Protein AF-A0A540V250-F1 (afdb_monomer_lite)

Sequence (100 aa):
MAKVGSIILILSGLIMGALNTSLFTQGWYIASIVLYVIAHYLAVGYTGKRVKKVSEILDGYKGSDIPADAAALNKQIAAAGMTASLIAVVMIVLMSVKPF

Structure (mmCIF, N/CA/C/O backbone):
data_AF-A0A540V250-F1
#
_entry.id   AF-A0A540V250-F1
#
loop_
_atom_site.group_PDB
_atom_site.id
_atom_site.type_symbol
_atom_site.label_atom_id
_atom_site.label_alt_id
_atom_site.label_comp_id
_atom_site.label_asym_id
_atom_site.label_entity_id
_atom_site.label_seq_id
_atom_site.pdbx_PDB_ins_code
_atom_site.Cartn_x
_atom_site.Cartn_y
_atom_site.Cartn_z
_atom_site.occupancy
_atom_site.B_iso_or_equiv
_atom_site.auth_seq_id
_atom_site.auth_comp_id
_atom_site.auth_asym_id
_atom_site.auth_atom_id
_atom_site.pdbx_PDB_model_num
ATOM 1 N N . MET A 1 1 ? 15.935 5.116 2.468 1.00 43.88 1 MET A N 1
ATOM 2 C CA . MET A 1 1 ? 15.551 5.148 3.900 1.00 43.88 1 MET A CA 1
ATOM 3 C C . MET A 1 1 ? 14.047 5.359 4.165 1.00 43.88 1 MET A C 1
ATOM 5 O O . MET A 1 1 ? 13.637 5.217 5.305 1.00 43.88 1 MET A O 1
ATOM 9 N N . ALA A 1 2 ? 13.184 5.557 3.152 1.00 52.78 2 ALA A N 1
ATOM 10 C CA . ALA A 1 2 ? 11.734 5.769 3.344 1.00 52.78 2 ALA A CA 1
ATOM 11 C C . ALA A 1 2 ? 10.899 4.526 3.756 1.00 52.78 2 ALA A C 1
ATOM 13 O O . ALA A 1 2 ? 9.723 4.659 4.073 1.00 52.78 2 ALA A O 1
ATOM 14 N N . LYS A 1 3 ? 11.477 3.314 3.773 1.00 59.94 3 LYS A N 1
ATOM 15 C CA . LYS A 1 3 ? 10.739 2.078 4.114 1.00 59.94 3 LYS A CA 1
ATOM 16 C C . LYS A 1 3 ? 10.419 1.947 5.611 1.00 59.94 3 LYS A C 1
ATOM 18 O O . LYS A 1 3 ? 9.416 1.337 5.963 1.00 5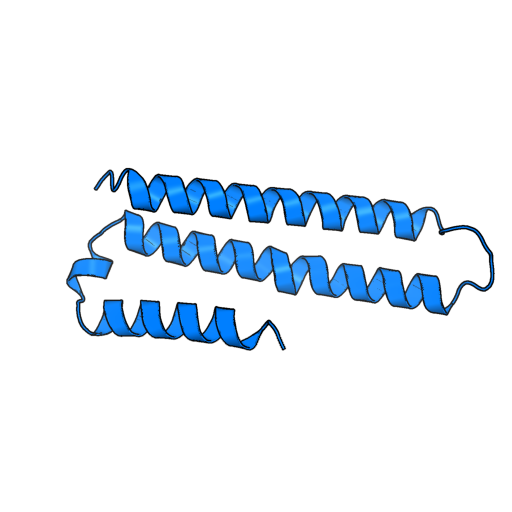9.94 3 LYS A O 1
ATOM 23 N N . VAL A 1 4 ? 11.247 2.529 6.483 1.00 67.31 4 VAL A N 1
ATOM 24 C CA . VAL A 1 4 ? 11.130 2.368 7.944 1.00 67.31 4 VAL A CA 1
ATOM 25 C C . VAL A 1 4 ? 9.951 3.170 8.511 1.00 67.31 4 VAL A C 1
ATOM 27 O O . VAL A 1 4 ? 9.240 2.676 9.380 1.00 67.31 4 VAL A O 1
ATOM 30 N N . GLY A 1 5 ? 9.677 4.360 7.962 1.00 68.69 5 GLY A N 1
ATOM 31 C CA . GLY A 1 5 ? 8.577 5.219 8.417 1.00 68.69 5 GLY A CA 1
ATOM 32 C C . GLY A 1 5 ? 7.194 4.577 8.257 1.00 68.69 5 GLY A C 1
ATOM 33 O O . GLY A 1 5 ? 6.391 4.622 9.182 1.00 68.69 5 GLY A O 1
ATOM 34 N N . SER A 1 6 ? 6.941 3.905 7.126 1.00 68.06 6 SER A N 1
ATOM 35 C CA . SER A 1 6 ? 5.680 3.179 6.901 1.00 68.06 6 SER A CA 1
ATOM 36 C C . SER A 1 6 ? 5.470 2.031 7.888 1.00 68.06 6 SER A C 1
ATOM 38 O O . SER A 1 6 ? 4.364 1.834 8.381 1.00 68.06 6 SER A O 1
ATOM 40 N N . ILE A 1 7 ? 6.531 1.277 8.186 1.00 77.06 7 ILE A N 1
ATOM 41 C CA . ILE A 1 7 ? 6.461 0.132 9.104 1.00 77.06 7 ILE A CA 1
ATOM 42 C C . ILE A 1 7 ? 6.175 0.614 10.530 1.00 77.06 7 ILE A C 1
ATOM 44 O O . ILE A 1 7 ? 5.328 0.041 11.210 1.00 77.06 7 ILE A O 1
ATOM 48 N N . ILE A 1 8 ? 6.821 1.703 10.959 1.00 80.88 8 ILE A N 1
ATOM 49 C CA . ILE A 1 8 ? 6.575 2.331 12.265 1.00 80.88 8 ILE A CA 1
ATOM 50 C C . ILE A 1 8 ? 5.129 2.828 12.381 1.00 80.88 8 ILE A C 1
ATOM 52 O O . ILE A 1 8 ? 4.521 2.656 13.432 1.00 80.88 8 ILE A O 1
ATOM 56 N N . LEU A 1 9 ? 4.563 3.388 11.308 1.00 78.25 9 LEU A N 1
ATOM 57 C CA . LEU A 1 9 ? 3.172 3.855 11.257 1.00 78.25 9 LEU A CA 1
ATOM 58 C C . LEU A 1 9 ? 2.151 2.718 11.394 1.00 78.25 9 LEU A C 1
ATOM 60 O O . LEU A 1 9 ? 1.157 2.870 12.101 1.00 78.25 9 LEU A O 1
ATOM 64 N N . ILE A 1 10 ? 2.395 1.570 10.752 1.00 80.25 10 ILE A N 1
ATOM 65 C CA . ILE A 1 10 ? 1.548 0.384 10.952 1.00 80.25 10 ILE A CA 1
ATOM 66 C C . ILE A 1 10 ? 1.658 -0.093 12.394 1.00 80.25 10 ILE A C 1
ATOM 68 O O . ILE A 1 10 ? 0.640 -0.341 13.033 1.00 80.25 10 ILE A O 1
ATOM 72 N N . LEU A 1 11 ? 2.885 -0.242 12.899 1.00 82.75 11 LEU A N 1
ATOM 73 C CA . LEU A 1 11 ? 3.122 -0.770 14.239 1.00 82.75 11 LEU A CA 1
ATOM 74 C C . LEU A 1 11 ? 2.489 0.121 15.307 1.00 82.75 11 LEU A C 1
ATOM 76 O O . LEU A 1 11 ? 1.834 -0.398 16.205 1.00 82.75 11 LEU A O 1
ATOM 80 N N . SER A 1 12 ? 2.613 1.444 15.192 1.00 83.00 12 SER A N 1
ATOM 81 C CA . SER A 1 12 ? 1.972 2.375 16.124 1.00 83.00 12 SER A CA 1
ATOM 82 C C . SER A 1 12 ? 0.447 2.304 16.041 1.00 83.00 12 SER A C 1
ATOM 84 O O . SER A 1 12 ? -0.212 2.260 17.080 1.00 83.00 12 SER A O 1
ATOM 86 N N . GLY A 1 13 ? -0.110 2.205 14.830 1.00 78.75 13 GLY A N 1
ATOM 87 C CA . GLY A 1 13 ? -1.536 1.975 14.616 1.00 78.75 13 GLY A CA 1
ATOM 88 C C . GLY A 1 13 ? -2.016 0.697 15.301 1.00 78.75 13 GLY A C 1
ATOM 89 O O . GLY A 1 13 ? -2.981 0.747 16.058 1.00 78.75 13 GLY A O 1
ATOM 90 N N . LEU A 1 14 ? -1.311 -0.420 15.103 1.00 80.69 14 LEU A N 1
ATOM 91 C CA . LEU A 1 14 ? -1.647 -1.727 15.674 1.00 80.69 14 LEU A CA 1
ATOM 92 C C . LEU A 1 14 ? -1.544 -1.739 17.205 1.00 80.69 14 LEU A C 1
ATOM 94 O O . LEU A 1 14 ? -2.405 -2.308 17.871 1.00 80.69 14 LEU A O 1
ATOM 98 N N . ILE A 1 15 ? -0.524 -1.080 17.764 1.00 84.88 15 ILE A N 1
ATOM 99 C CA . ILE A 1 15 ? -0.354 -0.915 19.215 1.00 84.88 15 ILE A CA 1
ATOM 100 C C . ILE A 1 15 ? -1.506 -0.087 19.793 1.00 84.88 15 ILE A C 1
ATOM 102 O O . ILE A 1 15 ? -2.064 -0.468 20.818 1.00 84.88 15 ILE A O 1
ATOM 106 N N . MET A 1 16 ? -1.923 1.000 19.132 1.00 79.94 16 MET A N 1
ATOM 107 C CA . MET A 1 16 ? -3.104 1.767 19.554 1.00 79.94 16 MET A CA 1
ATOM 108 C C . MET A 1 16 ? -4.376 0.915 19.558 1.00 79.94 16 MET A C 1
ATOM 110 O O . MET A 1 16 ? -5.149 0.998 20.510 1.00 79.94 16 MET A O 1
ATOM 114 N N . GLY A 1 17 ? -4.576 0.075 18.539 1.00 77.06 17 GLY A N 1
ATOM 115 C CA . GLY A 1 17 ? -5.692 -0.872 18.500 1.00 77.06 17 GLY A CA 1
ATOM 116 C C . GLY A 1 17 ? -5.612 -1.917 19.614 1.00 77.06 17 GLY A C 1
ATOM 117 O O . GLY A 1 17 ? -6.622 -2.241 20.230 1.00 77.06 17 GLY A O 1
ATOM 118 N N . ALA A 1 18 ? -4.417 -2.429 19.917 1.00 79.06 18 ALA A N 1
ATOM 119 C CA . ALA A 1 18 ? -4.216 -3.395 20.998 1.00 79.06 18 ALA A CA 1
ATOM 120 C C . ALA A 1 18 ? -4.485 -2.784 22.385 1.00 79.06 18 ALA A C 1
ATOM 122 O O . ALA A 1 18 ? -5.014 -3.463 23.261 1.00 79.06 18 ALA A O 1
ATOM 123 N N . LEU A 1 19 ? -4.161 -1.501 22.573 1.00 81.38 19 LEU A N 1
ATOM 124 C CA . LEU A 1 19 ? -4.452 -0.752 23.800 1.00 81.38 19 LEU A CA 1
ATOM 125 C C . LEU A 1 19 ? -5.929 -0.346 23.911 1.00 81.38 19 LEU A C 1
ATOM 127 O O . LEU A 1 19 ? -6.454 -0.251 25.016 1.00 81.38 19 LEU A O 1
ATOM 131 N N . ASN A 1 20 ? -6.604 -0.115 22.784 1.00 77.31 20 ASN A N 1
ATOM 132 C CA . ASN A 1 20 ? -8.026 0.213 22.717 1.00 77.31 20 ASN A CA 1
ATOM 133 C C . ASN A 1 20 ? -8.739 -0.747 21.765 1.00 77.31 20 ASN A C 1
ATOM 135 O O . ASN A 1 20 ? -9.030 -0.406 20.619 1.00 77.31 20 ASN A O 1
ATOM 139 N N . THR A 1 21 ? -9.077 -1.938 22.260 1.00 77.06 21 THR A N 1
ATOM 140 C CA . THR A 1 21 ? -9.742 -2.994 21.475 1.00 77.06 21 THR A CA 1
ATOM 141 C C . THR A 1 21 ? -11.088 -2.567 20.877 1.00 77.06 21 THR A C 1
ATOM 143 O O . THR A 1 21 ? -11.490 -3.103 19.848 1.00 77.06 21 THR A O 1
ATOM 146 N N . SER A 1 22 ? -11.730 -1.538 21.441 1.00 75.25 22 SER A N 1
ATOM 147 C CA . SER A 1 22 ? -12.893 -0.833 20.870 1.00 75.25 22 SER A CA 1
ATOM 148 C C . SER A 1 22 ? -12.647 -0.277 19.450 1.00 75.25 22 SER A C 1
ATOM 150 O O . SER A 1 22 ? -13.564 -0.192 18.631 1.00 75.25 22 SER A O 1
ATOM 152 N N . LEU A 1 23 ? -11.398 0.033 19.086 1.00 68.75 23 LEU A N 1
ATOM 153 C CA . LEU A 1 23 ? -11.045 0.456 17.727 1.00 68.75 23 LEU A CA 1
ATOM 154 C C . LEU A 1 23 ? -11.190 -0.687 16.715 1.00 68.75 23 LEU A C 1
ATOM 156 O O . LEU A 1 23 ? -11.584 -0.444 15.580 1.00 68.75 23 LEU A O 1
ATOM 160 N N . PHE A 1 24 ? -10.957 -1.942 17.116 1.00 70.06 24 PHE A N 1
ATOM 161 C CA . PHE A 1 24 ? -11.178 -3.098 16.240 1.00 70.06 24 PHE A CA 1
ATOM 162 C C . PHE A 1 24 ? -12.660 -3.413 16.024 1.00 70.06 24 PHE A C 1
ATOM 164 O O . PHE A 1 24 ? -12.995 -4.085 15.057 1.00 70.06 24 PHE A O 1
ATOM 171 N N . THR A 1 25 ? -13.568 -2.909 16.860 1.00 72.38 25 THR A N 1
ATOM 172 C CA . THR A 1 25 ? -15.011 -2.988 16.573 1.00 72.38 25 THR A CA 1
ATOM 173 C C . THR A 1 25 ? -15.476 -1.953 15.549 1.00 72.38 25 THR A C 1
ATOM 175 O O . THR A 1 25 ? -16.570 -2.086 15.005 1.00 72.38 25 THR A O 1
ATOM 178 N N . GLN A 1 26 ? -14.652 -0.950 15.232 1.00 78.19 26 GLN A N 1
ATOM 179 C CA . GLN A 1 26 ? -14.985 0.060 14.235 1.00 78.19 26 GLN A CA 1
ATOM 180 C C . GLN A 1 26 ? -14.594 -0.420 12.835 1.00 78.19 26 GLN A C 1
ATOM 182 O O . GLN A 1 26 ? -13.415 -0.569 12.503 1.00 78.19 26 GLN A O 1
ATOM 187 N N . GLY A 1 27 ? -15.598 -0.640 11.981 1.00 76.81 27 GLY A N 1
ATOM 188 C CA . GLY A 1 27 ? -15.398 -1.165 10.627 1.00 76.81 27 GLY A CA 1
ATOM 189 C C . GLY A 1 27 ? -14.445 -0.319 9.774 1.00 76.81 27 GLY A C 1
ATOM 190 O O . GLY A 1 27 ? -13.666 -0.870 8.994 1.00 76.81 27 GLY A O 1
ATOM 191 N N . TRP A 1 28 ? -14.430 1.006 9.965 1.00 77.75 28 TRP A N 1
ATOM 192 C CA . TRP A 1 28 ? -13.513 1.903 9.251 1.00 77.75 28 TRP A CA 1
ATOM 193 C C . TRP A 1 28 ? -12.045 1.683 9.635 1.00 77.75 28 TRP A C 1
ATOM 195 O O . TRP A 1 28 ? -11.169 1.801 8.778 1.00 77.75 28 TRP A O 1
ATOM 205 N N . TYR A 1 29 ? -11.759 1.330 10.891 1.00 79.25 29 TYR A N 1
ATOM 206 C CA . TYR A 1 29 ? -10.394 1.113 11.360 1.00 79.25 29 TYR A CA 1
ATOM 207 C C . TYR A 1 29 ? -9.813 -0.159 10.734 1.00 79.25 29 TYR A C 1
ATOM 209 O O . TYR A 1 29 ? -8.748 -0.104 10.115 1.00 79.25 29 TYR A O 1
ATOM 217 N N . ILE A 1 30 ? -10.559 -1.270 10.755 1.00 81.31 30 ILE A N 1
ATOM 218 C CA . ILE A 1 30 ? -10.158 -2.515 10.076 1.00 81.31 30 ILE A CA 1
ATOM 219 C C . ILE A 1 30 ? -9.992 -2.285 8.571 1.00 81.31 30 ILE A C 1
ATOM 221 O O . ILE A 1 30 ? -8.964 -2.655 8.003 1.00 81.31 30 ILE A O 1
ATOM 225 N N . ALA A 1 31 ? -10.969 -1.644 7.924 1.00 82.62 31 ALA A N 1
ATOM 226 C CA . ALA A 1 31 ? -10.900 -1.362 6.493 1.00 82.62 31 ALA A CA 1
ATOM 227 C C . ALA A 1 31 ? -9.670 -0.509 6.141 1.00 82.62 31 ALA A C 1
ATOM 229 O O . ALA A 1 31 ? -8.983 -0.806 5.167 1.00 82.62 31 ALA A O 1
ATOM 230 N N . SER A 1 32 ? -9.332 0.492 6.961 1.00 80.44 32 SER A N 1
ATOM 231 C CA . SER A 1 32 ? -8.142 1.324 6.755 1.00 80.44 32 SER A CA 1
ATOM 232 C C . SER A 1 32 ? -6.834 0.530 6.863 1.00 80.44 32 SER A C 1
ATOM 234 O O . SER A 1 32 ? -5.952 0.708 6.024 1.00 80.44 32 SER A O 1
ATOM 236 N N . ILE A 1 33 ? -6.724 -0.397 7.823 1.00 82.81 33 ILE A N 1
ATOM 237 C CA . ILE A 1 33 ? -5.554 -1.278 7.966 1.00 82.81 33 ILE A CA 1
ATOM 238 C C . ILE A 1 33 ? -5.418 -2.176 6.736 1.00 82.81 33 ILE A C 1
ATOM 240 O O . ILE A 1 33 ? -4.330 -2.291 6.173 1.00 82.81 33 ILE A O 1
ATOM 244 N N . VAL A 1 34 ? -6.518 -2.781 6.282 1.00 84.94 34 VAL A N 1
ATOM 245 C CA . VAL A 1 34 ? -6.518 -3.647 5.096 1.00 84.94 34 VAL A CA 1
ATOM 246 C C . VAL A 1 34 ? -6.123 -2.858 3.844 1.00 84.94 34 VAL A C 1
ATOM 248 O O . VAL A 1 34 ? -5.234 -3.294 3.109 1.00 84.94 34 VAL A O 1
ATOM 251 N N . LEU A 1 35 ? -6.711 -1.675 3.624 1.00 84.00 35 LEU A N 1
ATOM 252 C CA . LEU A 1 35 ? -6.340 -0.792 2.511 1.00 84.00 35 LEU A CA 1
ATOM 253 C C . LEU A 1 35 ? -4.857 -0.412 2.567 1.00 84.00 35 LEU A C 1
ATOM 255 O O . LEU A 1 35 ? -4.181 -0.454 1.539 1.00 84.00 35 LEU A O 1
ATOM 259 N N . TYR A 1 36 ? -4.340 -0.089 3.755 1.00 81.94 36 TYR A N 1
ATOM 260 C CA . TYR A 1 36 ? -2.935 0.259 3.937 1.00 81.94 36 TYR A CA 1
ATOM 261 C C . TYR A 1 36 ? -2.013 -0.900 3.552 1.00 81.94 36 TYR A C 1
ATOM 263 O O . TYR A 1 36 ? -1.047 -0.704 2.816 1.00 81.94 36 TYR A O 1
ATOM 271 N N . VAL A 1 37 ? -2.315 -2.121 4.004 1.00 83.75 37 VAL A N 1
ATOM 272 C CA . VAL A 1 37 ? -1.522 -3.318 3.680 1.00 83.75 37 VAL A CA 1
ATOM 273 C C . VAL A 1 37 ? -1.536 -3.593 2.175 1.00 83.75 37 VAL A C 1
ATOM 275 O O . VAL A 1 37 ? -0.479 -3.845 1.592 1.00 83.75 37 VAL A O 1
ATOM 278 N N . ILE A 1 38 ? -2.698 -3.484 1.522 1.00 83.88 38 ILE A N 1
ATOM 279 C CA . ILE A 1 38 ? -2.831 -3.661 0.067 1.00 83.88 38 ILE A CA 1
ATOM 280 C C . ILE A 1 38 ? -2.025 -2.595 -0.684 1.00 83.88 38 ILE A C 1
ATOM 282 O O . ILE A 1 38 ? -1.242 -2.932 -1.575 1.00 83.88 38 ILE A O 1
ATOM 286 N N . ALA A 1 39 ? -2.159 -1.321 -0.306 1.00 81.06 39 ALA A N 1
ATOM 287 C CA . ALA A 1 39 ? -1.393 -0.228 -0.901 1.00 81.06 39 ALA A CA 1
ATOM 288 C C . ALA A 1 39 ? 0.113 -0.454 -0.746 1.00 81.06 39 ALA A C 1
ATOM 290 O O . ALA A 1 39 ? 0.871 -0.277 -1.700 1.00 81.06 39 ALA A O 1
ATOM 291 N N . HIS A 1 40 ? 0.552 -0.898 0.432 1.00 78.75 40 HIS A N 1
ATOM 292 C CA . HIS A 1 40 ? 1.959 -1.159 0.706 1.00 78.75 40 HIS A CA 1
ATOM 293 C C . HIS A 1 40 ? 2.499 -2.330 -0.124 1.00 78.75 40 HIS A C 1
ATOM 295 O O . HIS A 1 40 ? 3.597 -2.250 -0.683 1.00 78.75 40 HIS A O 1
ATOM 301 N N . TYR A 1 41 ? 1.714 -3.400 -0.267 1.00 82.62 41 TYR A N 1
ATOM 302 C CA . TYR A 1 41 ? 2.063 -4.540 -1.110 1.00 82.62 41 TYR A CA 1
ATOM 303 C C . TYR A 1 41 ? 2.186 -4.146 -2.588 1.00 82.62 41 TYR A C 1
ATOM 305 O O . TYR A 1 41 ? 3.153 -4.526 -3.253 1.00 82.62 41 TYR A O 1
ATOM 313 N N . LEU A 1 42 ? 1.261 -3.332 -3.100 1.00 76.62 42 LEU A N 1
ATOM 314 C CA . LEU A 1 42 ? 1.328 -2.806 -4.466 1.00 76.62 42 LEU A CA 1
ATOM 315 C C . LEU A 1 42 ? 2.537 -1.874 -4.651 1.00 76.62 42 LEU A C 1
ATOM 317 O O . LEU A 1 42 ? 3.293 -2.013 -5.614 1.00 76.62 42 LEU A O 1
ATOM 321 N N . ALA A 1 43 ? 2.781 -0.973 -3.700 1.00 72.75 43 ALA A N 1
ATOM 322 C CA . ALA A 1 43 ? 3.855 0.011 -3.786 1.00 72.75 43 ALA A CA 1
ATOM 323 C C . ALA A 1 43 ? 5.260 -0.603 -3.674 1.00 72.75 43 ALA A C 1
ATOM 325 O O . ALA A 1 43 ? 6.171 -0.194 -4.389 1.00 72.75 43 ALA A O 1
ATOM 326 N N . VAL A 1 44 ? 5.471 -1.582 -2.792 1.00 73.56 44 VAL A N 1
ATOM 327 C CA . VAL A 1 44 ? 6.807 -2.159 -2.556 1.00 73.56 44 VAL A CA 1
ATOM 328 C C . VAL A 1 44 ? 6.982 -3.492 -3.276 1.00 73.56 44 VAL A C 1
ATOM 330 O O . VAL A 1 44 ? 8.016 -3.722 -3.904 1.00 73.56 44 VAL A O 1
ATOM 333 N N . GLY A 1 45 ? 5.984 -4.371 -3.205 1.00 75.50 45 GLY A N 1
ATOM 334 C CA . GLY A 1 45 ? 6.049 -5.721 -3.761 1.00 75.50 45 GLY A CA 1
ATOM 335 C C . GLY A 1 45 ? 5.906 -5.746 -5.280 1.00 75.50 45 GLY A C 1
ATOM 336 O O . GLY A 1 45 ? 6.747 -6.330 -5.968 1.00 75.50 45 GLY A O 1
ATOM 337 N N . TYR A 1 46 ? 4.866 -5.100 -5.811 1.00 75.31 46 TYR A N 1
ATOM 338 C CA . TYR A 1 46 ? 4.581 -5.103 -7.250 1.00 75.31 46 TYR A CA 1
ATOM 339 C C . TYR A 1 46 ? 5.493 -4.142 -8.022 1.00 75.31 46 TYR A C 1
ATOM 341 O O . TYR A 1 46 ? 6.156 -4.547 -8.981 1.00 75.31 46 TYR A O 1
ATOM 349 N N . THR A 1 47 ? 5.593 -2.889 -7.574 1.00 71.81 47 THR A N 1
ATOM 350 C CA . THR A 1 47 ? 6.437 -1.880 -8.230 1.00 71.81 47 THR A CA 1
ATOM 351 C C . THR A 1 47 ? 7.928 -2.168 -8.058 1.00 71.81 47 THR A C 1
ATOM 353 O O . THR A 1 47 ? 8.670 -2.094 -9.034 1.00 71.81 47 THR A O 1
ATOM 356 N N . GLY A 1 48 ? 8.387 -2.586 -6.873 1.00 72.81 48 GLY A N 1
ATOM 357 C CA . GLY A 1 48 ? 9.815 -2.820 -6.616 1.00 72.81 48 GLY A CA 1
ATOM 358 C C . GLY A 1 48 ? 10.449 -3.880 -7.525 1.00 72.81 48 GLY A C 1
ATOM 359 O O . GLY A 1 48 ? 11.552 -3.677 -8.033 1.00 72.81 48 GLY A O 1
ATOM 360 N N . LYS A 1 49 ? 9.740 -4.984 -7.802 1.00 72.94 49 LYS A N 1
ATOM 361 C CA . LYS A 1 49 ? 10.217 -6.035 -8.724 1.00 72.94 49 LYS A CA 1
ATOM 362 C C . LYS A 1 49 ? 10.319 -5.539 -10.168 1.00 72.94 49 LYS A C 1
ATOM 364 O O . LYS A 1 49 ? 11.244 -5.912 -10.883 1.00 72.94 49 LYS A O 1
ATOM 369 N N . ARG A 1 50 ? 9.370 -4.704 -10.597 1.00 71.06 50 ARG A N 1
ATOM 370 C CA . ARG A 1 50 ? 9.314 -4.157 -11.960 1.00 71.06 50 ARG A CA 1
ATOM 371 C C . ARG A 1 50 ? 10.346 -3.056 -12.172 1.00 71.06 50 ARG A C 1
ATOM 373 O O . ARG A 1 50 ? 10.996 -3.060 -13.205 1.00 71.06 50 ARG A O 1
ATOM 380 N N . VAL A 1 51 ? 10.558 -2.191 -11.179 1.00 71.81 51 VAL A N 1
ATOM 381 C CA . VAL A 1 51 ? 11.630 -1.180 -11.189 1.00 71.81 51 VAL A CA 1
ATOM 382 C C . VAL A 1 51 ? 12.996 -1.854 -11.293 1.00 71.81 51 VAL A C 1
ATOM 384 O O . VAL A 1 51 ? 13.825 -1.431 -12.090 1.00 71.81 51 VAL A O 1
ATOM 387 N N . LYS A 1 52 ? 13.211 -2.950 -10.554 1.00 74.81 52 LYS A N 1
ATOM 388 C CA . LYS A 1 52 ? 14.458 -3.715 -10.644 1.00 74.81 52 LYS A CA 1
ATOM 389 C C . LYS A 1 52 ? 14.665 -4.318 -12.039 1.00 74.81 52 LYS A C 1
ATOM 391 O O . LYS A 1 52 ? 15.744 -4.169 -12.594 1.00 74.81 52 LYS A O 1
ATOM 396 N N . LYS A 1 53 ? 13.614 -4.893 -12.641 1.00 74.25 53 LYS A N 1
ATOM 397 C CA . LYS A 1 53 ? 13.657 -5.373 -14.034 1.00 74.25 53 LYS A CA 1
ATOM 398 C C . LYS A 1 53 ? 13.944 -4.259 -15.042 1.00 74.25 53 LYS A C 1
ATOM 400 O O . LYS A 1 53 ? 14.699 -4.482 -15.974 1.00 74.25 53 LYS A O 1
ATOM 405 N N . VAL A 1 54 ? 13.357 -3.072 -14.869 1.00 70.38 54 VAL A N 1
ATOM 406 C CA . VAL A 1 54 ? 13.648 -1.912 -15.729 1.00 70.38 54 VAL A CA 1
ATOM 407 C C . VAL A 1 54 ? 15.117 -1.509 -15.600 1.00 70.38 54 VAL A C 1
ATOM 409 O O . VAL A 1 54 ? 15.763 -1.305 -16.618 1.00 70.38 54 VAL A O 1
ATOM 412 N N . SER A 1 55 ? 15.661 -1.466 -14.379 1.00 70.38 55 SER A N 1
ATOM 413 C CA . SER A 1 55 ? 17.084 -1.180 -14.148 1.00 70.38 55 SER A CA 1
ATOM 414 C C . SER A 1 55 ? 17.992 -2.218 -14.809 1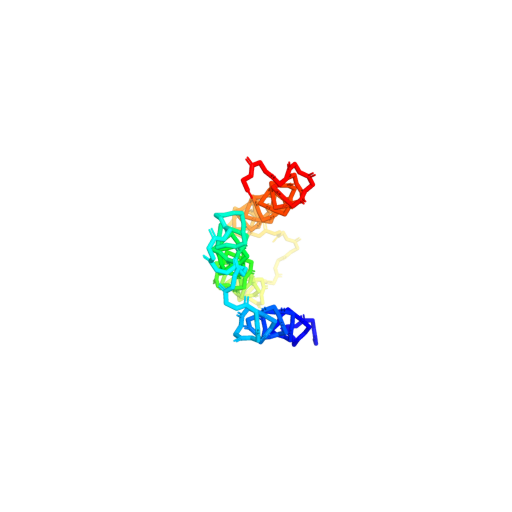.00 70.38 55 SER A C 1
ATOM 416 O O . SER A 1 55 ? 18.935 -1.839 -15.483 1.00 70.38 55 SER A O 1
ATOM 418 N N . GLU A 1 56 ? 17.678 -3.511 -14.690 1.00 77.38 56 GLU A N 1
ATOM 419 C CA . GLU A 1 56 ? 18.457 -4.596 -15.312 1.00 77.38 56 GLU A CA 1
ATOM 420 C C . GLU A 1 56 ? 18.428 -4.530 -16.851 1.00 77.38 56 GLU A C 1
ATOM 422 O O . GLU A 1 56 ? 19.445 -4.764 -17.500 1.00 77.38 56 GLU A O 1
ATOM 427 N N . ILE A 1 57 ? 17.282 -4.174 -17.444 1.00 71.31 57 ILE A N 1
ATOM 428 C CA . ILE A 1 57 ? 17.150 -3.982 -18.898 1.00 71.31 57 ILE A CA 1
ATOM 429 C C . ILE A 1 57 ? 17.952 -2.757 -19.362 1.00 71.31 57 ILE A C 1
ATOM 431 O O . ILE A 1 57 ? 18.583 -2.812 -20.414 1.00 71.31 57 ILE A O 1
ATOM 435 N N . LEU A 1 58 ? 17.939 -1.666 -18.590 1.00 69.81 58 LEU A N 1
ATOM 436 C CA . LEU A 1 58 ? 18.659 -0.431 -18.914 1.00 69.81 58 LEU A CA 1
ATOM 437 C C . LEU A 1 58 ? 20.176 -0.563 -18.711 1.00 69.81 58 LEU A C 1
ATOM 439 O O . LEU A 1 58 ? 20.926 -0.076 -19.549 1.00 69.81 58 LEU A O 1
ATOM 443 N N . ASP A 1 59 ? 20.634 -1.271 -17.675 1.00 71.12 59 ASP A N 1
ATOM 444 C CA . ASP A 1 59 ? 22.064 -1.526 -17.426 1.00 71.12 59 ASP A CA 1
ATOM 445 C C . ASP A 1 59 ? 22.699 -2.396 -18.529 1.00 71.12 59 ASP A C 1
ATOM 447 O O . ASP A 1 59 ? 23.894 -2.287 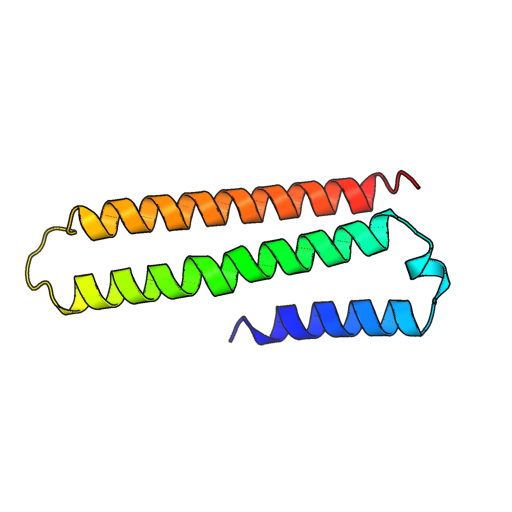-18.812 1.00 71.12 59 ASP A O 1
ATOM 451 N N . GLY A 1 60 ? 21.901 -3.249 -19.181 1.00 66.12 60 GLY A N 1
ATOM 452 C CA . GLY A 1 60 ? 22.324 -4.066 -20.322 1.00 66.12 60 GLY A CA 1
ATOM 453 C C . GLY A 1 60 ? 22.294 -3.348 -21.678 1.00 66.12 60 GLY A C 1
ATOM 454 O O . GLY A 1 60 ? 22.857 -3.866 -22.645 1.00 66.12 60 GLY A O 1
ATOM 455 N N . TYR A 1 61 ? 21.665 -2.171 -21.778 1.00 64.12 61 TYR A N 1
ATOM 456 C CA . TYR A 1 61 ? 21.459 -1.451 -23.039 1.00 64.12 61 TYR A CA 1
ATOM 457 C C . TYR A 1 61 ? 22.423 -0.260 -23.161 1.00 64.12 61 TYR A C 1
ATOM 459 O O . TYR A 1 61 ? 22.334 0.715 -22.426 1.00 64.12 61 TYR A O 1
ATOM 467 N N . LYS A 1 62 ? 23.345 -0.307 -24.132 1.00 58.19 62 LYS A N 1
ATOM 468 C CA . LYS A 1 62 ? 24.301 0.783 -24.441 1.00 58.19 62 LYS A CA 1
ATOM 469 C C . LYS A 1 62 ? 23.822 1.735 -25.553 1.00 58.19 62 LYS A C 1
ATOM 471 O O . LYS A 1 62 ? 24.643 2.362 -26.219 1.00 58.19 62 LYS A O 1
ATOM 476 N N . GLY A 1 63 ? 22.516 1.796 -25.808 1.00 61.53 63 GLY A N 1
ATOM 477 C CA . GLY A 1 63 ? 21.912 2.676 -26.814 1.00 61.53 63 GLY A CA 1
ATOM 478 C C . GLY A 1 63 ? 21.244 3.894 -26.175 1.00 61.53 63 GLY A C 1
ATOM 479 O O . GLY A 1 63 ? 20.751 3.806 -25.057 1.00 61.53 63 GLY A O 1
ATOM 480 N N . SER A 1 64 ? 21.199 5.017 -26.893 1.00 58.16 64 SER A N 1
ATOM 481 C CA . SER A 1 64 ? 20.569 6.276 -26.454 1.00 58.16 64 SER A CA 1
ATOM 482 C C . SER A 1 64 ? 19.037 6.211 -26.345 1.00 58.16 64 SER A C 1
ATOM 484 O O . SER A 1 64 ? 18.422 7.161 -25.865 1.00 58.16 64 SER A O 1
ATOM 486 N N . ASP A 1 65 ? 18.427 5.115 -26.805 1.00 60.09 65 ASP A N 1
ATOM 487 C CA . ASP A 1 65 ? 16.981 4.913 -26.847 1.00 60.09 65 ASP A CA 1
ATOM 488 C C . ASP A 1 65 ? 16.496 4.035 -25.693 1.00 60.09 65 ASP A C 1
ATOM 490 O O . ASP A 1 65 ? 17.055 2.974 -25.408 1.00 60.09 65 ASP A O 1
ATOM 494 N N . ILE A 1 66 ? 15.403 4.460 -25.051 1.00 64.56 66 ILE A N 1
ATOM 495 C CA . ILE A 1 66 ? 14.723 3.670 -24.023 1.00 64.56 66 ILE A CA 1
ATOM 496 C C . ILE A 1 66 ? 14.056 2.465 -24.707 1.00 64.56 66 ILE A C 1
ATOM 498 O O . ILE A 1 66 ? 13.165 2.667 -25.538 1.00 64.56 66 ILE A O 1
ATOM 502 N N . PRO A 1 67 ? 14.420 1.215 -24.353 1.00 70.31 67 PRO A N 1
ATOM 503 C CA . PRO A 1 67 ? 13.802 0.038 -24.946 1.00 70.31 67 PRO A CA 1
ATOM 504 C C . PRO A 1 67 ? 12.287 0.041 -24.704 1.00 70.31 67 PRO A C 1
ATOM 506 O O . PRO A 1 67 ? 11.821 0.337 -23.599 1.00 70.31 67 PRO A O 1
ATOM 509 N N . ALA A 1 68 ? 11.506 -0.318 -25.727 1.00 73.38 68 ALA A N 1
ATOM 510 C CA . ALA A 1 68 ? 10.040 -0.338 -25.663 1.00 73.38 68 ALA A CA 1
ATOM 511 C C . ALA A 1 68 ? 9.507 -1.181 -24.483 1.00 73.38 68 ALA A C 1
ATOM 513 O O . ALA A 1 68 ? 8.504 -0.826 -23.856 1.00 73.38 68 ALA A O 1
ATOM 514 N N . ASP A 1 69 ? 10.235 -2.237 -24.113 1.00 71.12 69 ASP A N 1
ATOM 515 C CA . ASP A 1 69 ? 9.931 -3.095 -22.966 1.00 71.12 69 ASP A CA 1
ATOM 516 C C . ASP A 1 69 ? 10.042 -2.353 -21.625 1.00 71.12 69 ASP A C 1
ATOM 518 O O . ASP A 1 69 ? 9.188 -2.506 -20.744 1.00 71.12 69 ASP A O 1
ATOM 522 N N . ALA A 1 70 ? 11.046 -1.482 -21.478 1.00 69.94 70 ALA A N 1
ATOM 523 C CA . ALA A 1 70 ? 11.207 -0.630 -20.302 1.00 69.94 70 ALA A CA 1
ATOM 524 C C . ALA A 1 70 ? 10.100 0.435 -20.226 1.00 69.94 70 ALA A C 1
ATOM 526 O O . ALA A 1 70 ? 9.567 0.696 -19.144 1.00 69.94 70 ALA A O 1
ATOM 527 N N . ALA A 1 71 ? 9.685 0.999 -21.366 1.00 75.62 71 ALA A N 1
ATOM 528 C CA . ALA A 1 71 ? 8.575 1.952 -21.432 1.00 75.62 71 ALA A CA 1
ATOM 529 C C . ALA A 1 71 ? 7.230 1.311 -21.028 1.00 75.62 71 ALA A C 1
ATOM 531 O O . ALA A 1 71 ? 6.468 1.894 -20.248 1.00 75.62 71 ALA A O 1
ATOM 532 N N . ALA A 1 72 ? 6.955 0.083 -21.479 1.00 77.44 72 ALA A N 1
ATOM 533 C CA . ALA A 1 72 ? 5.755 -0.666 -21.100 1.00 77.44 72 ALA A CA 1
ATOM 534 C C . ALA A 1 72 ? 5.731 -1.022 -19.602 1.00 77.44 72 ALA A C 1
ATOM 536 O O . ALA A 1 72 ? 4.688 -0.919 -18.946 1.00 77.44 72 ALA A O 1
ATOM 537 N N . LEU A 1 73 ? 6.882 -1.402 -19.037 1.00 75.44 73 LEU A N 1
ATOM 538 C CA . LEU A 1 73 ? 7.044 -1.653 -17.602 1.00 75.44 73 LEU A CA 1
ATOM 539 C C . LEU A 1 73 ? 6.858 -0.377 -16.771 1.00 75.44 73 LEU A C 1
ATOM 541 O O . LEU A 1 73 ? 6.135 -0.412 -15.773 1.00 75.44 73 LEU A O 1
ATOM 545 N N . ASN A 1 74 ? 7.430 0.750 -17.204 1.00 76.19 74 ASN A N 1
ATOM 546 C CA . ASN A 1 74 ? 7.253 2.048 -16.547 1.00 76.19 74 ASN A CA 1
ATOM 547 C C . ASN A 1 74 ? 5.794 2.503 -16.547 1.00 76.19 74 ASN A C 1
ATOM 549 O O . ASN A 1 74 ? 5.308 2.979 -15.523 1.00 76.19 74 ASN A O 1
ATOM 553 N N . LYS A 1 75 ? 5.051 2.286 -17.637 1.00 80.25 75 LYS A N 1
ATOM 554 C CA . LYS A 1 75 ? 3.610 2.579 -17.677 1.00 80.25 75 LYS A CA 1
ATOM 555 C C . LYS A 1 75 ? 2.828 1.759 -16.644 1.00 80.25 75 LYS A C 1
ATOM 557 O O . LYS A 1 75 ? 1.939 2.292 -15.986 1.00 80.25 75 LYS A O 1
ATOM 562 N N . GLN A 1 76 ? 3.177 0.484 -16.458 1.00 77.56 76 GLN A N 1
ATOM 563 C CA . GLN A 1 76 ? 2.549 -0.373 -15.440 1.00 77.56 76 GLN A CA 1
ATOM 564 C C . GLN A 1 76 ? 2.914 0.048 -14.010 1.00 77.56 76 GLN A C 1
ATOM 566 O O . GLN A 1 76 ? 2.068 -0.021 -13.120 1.00 77.56 76 GLN A O 1
ATOM 571 N N . ILE A 1 77 ? 4.148 0.511 -13.789 1.00 77.69 77 ILE A N 1
ATOM 572 C CA . ILE A 1 77 ? 4.587 1.088 -12.511 1.00 77.69 77 ILE A CA 1
ATOM 573 C C . ILE A 1 77 ? 3.823 2.386 -12.215 1.00 77.69 77 ILE A C 1
ATOM 575 O O . ILE A 1 77 ? 3.315 2.555 -11.108 1.00 77.69 77 ILE A O 1
ATOM 579 N N . ALA A 1 78 ? 3.688 3.271 -13.204 1.00 78.50 78 ALA A N 1
ATOM 580 C CA . ALA A 1 78 ? 2.947 4.522 -13.070 1.00 78.50 78 ALA A CA 1
ATOM 581 C C . ALA A 1 78 ? 1.461 4.275 -12.773 1.00 78.50 78 ALA A C 1
ATOM 583 O O . ALA A 1 78 ? 0.903 4.906 -11.877 1.00 78.50 78 ALA A O 1
ATOM 584 N N . ALA A 1 79 ? 0.838 3.308 -13.456 1.00 80.06 79 ALA A N 1
ATOM 585 C CA . ALA A 1 79 ? -0.542 2.912 -13.185 1.00 80.06 79 ALA A CA 1
ATOM 586 C C . ALA A 1 79 ? -0.710 2.383 -11.751 1.00 80.06 79 ALA A C 1
ATOM 588 O O . ALA A 1 79 ? -1.624 2.809 -11.051 1.00 80.06 79 ALA A O 1
ATOM 589 N N . ALA A 1 80 ? 0.205 1.528 -11.277 1.00 77.31 80 ALA A N 1
ATOM 590 C CA . ALA A 1 80 ? 0.195 1.038 -9.897 1.00 77.31 80 ALA A CA 1
ATOM 591 C C . ALA A 1 80 ? 0.393 2.166 -8.869 1.00 77.31 80 ALA A C 1
ATOM 593 O O . ALA A 1 80 ? -0.255 2.164 -7.823 1.00 77.31 80 ALA A O 1
ATOM 594 N N . GLY A 1 81 ? 1.245 3.150 -9.175 1.00 79.62 81 GLY A N 1
ATOM 595 C CA . GLY A 1 81 ? 1.406 4.361 -8.368 1.00 79.62 81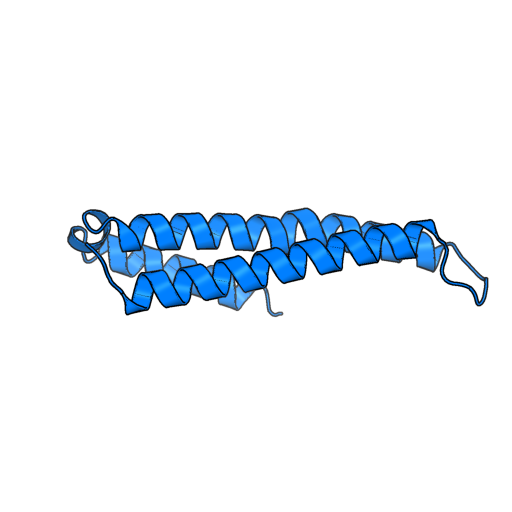 GLY A CA 1
ATOM 596 C C . GLY A 1 81 ? 0.115 5.173 -8.286 1.00 79.62 81 GLY A C 1
ATOM 597 O O . GLY A 1 81 ? -0.305 5.546 -7.195 1.00 79.62 81 GLY A O 1
ATOM 598 N N . MET A 1 82 ? -0.568 5.363 -9.417 1.00 82.00 82 MET A N 1
ATOM 599 C CA . MET A 1 82 ? -1.859 6.051 -9.463 1.00 82.00 82 MET A CA 1
ATOM 600 C C . MET A 1 82 ? -2.927 5.305 -8.657 1.00 82.00 82 MET A C 1
ATOM 602 O O . MET A 1 82 ? -3.655 5.933 -7.894 1.00 82.00 82 MET A O 1
ATOM 606 N N . THR A 1 83 ? -2.984 3.970 -8.747 1.00 81.62 83 THR A N 1
ATOM 607 C CA . THR A 1 83 ? -3.870 3.145 -7.909 1.00 81.62 83 THR A CA 1
ATOM 608 C C . THR A 1 83 ? -3.551 3.311 -6.424 1.00 81.62 83 THR A C 1
ATOM 610 O O . THR A 1 83 ? -4.469 3.472 -5.627 1.00 81.62 83 THR A O 1
ATOM 613 N N . ALA A 1 84 ? -2.272 3.332 -6.039 1.00 79.56 84 ALA A N 1
ATOM 614 C CA . ALA A 1 84 ? -1.867 3.554 -4.652 1.00 79.56 84 ALA A CA 1
ATOM 615 C C . ALA A 1 84 ? -2.283 4.946 -4.141 1.00 79.56 84 ALA A C 1
ATOM 617 O O . ALA A 1 84 ? -2.804 5.058 -3.032 1.00 79.56 84 ALA A O 1
ATOM 618 N N . SER A 1 85 ? -2.128 5.994 -4.956 1.00 82.75 85 SER A N 1
ATOM 619 C CA . SER A 1 85 ? -2.633 7.335 -4.635 1.00 82.75 85 SER A 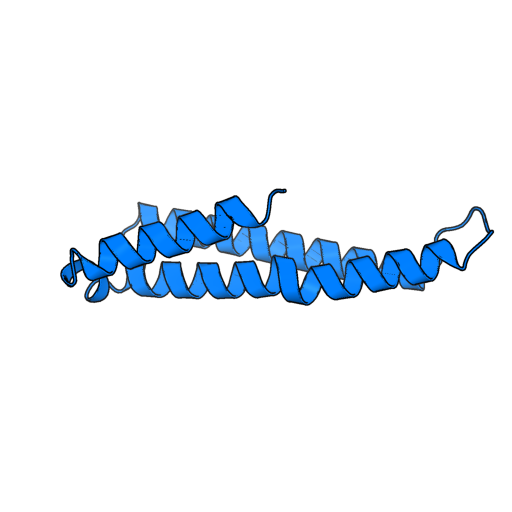CA 1
ATOM 620 C C . SER A 1 85 ? -4.157 7.358 -4.494 1.00 82.75 85 SER A C 1
ATOM 622 O O . SER A 1 85 ? -4.674 7.990 -3.578 1.00 82.75 85 SER A O 1
ATOM 624 N N . LEU A 1 86 ? -4.881 6.628 -5.345 1.00 87.50 86 LEU A N 1
ATOM 625 C CA . LEU A 1 86 ? -6.339 6.501 -5.267 1.00 87.50 86 LEU A CA 1
ATOM 626 C C . LEU A 1 86 ? -6.774 5.799 -3.973 1.00 87.50 86 LEU A C 1
ATOM 628 O O . LEU A 1 86 ? -7.683 6.272 -3.297 1.00 87.50 86 LEU A O 1
ATOM 632 N N . ILE A 1 87 ? -6.075 4.728 -3.578 1.00 82.94 87 ILE A N 1
ATOM 633 C CA . ILE A 1 87 ? -6.291 4.042 -2.294 1.00 82.94 87 ILE A CA 1
ATOM 634 C C . ILE A 1 87 ? -6.058 5.007 -1.126 1.00 82.94 87 ILE A C 1
ATOM 636 O O . ILE A 1 87 ? -6.854 5.024 -0.191 1.00 82.94 87 ILE A O 1
ATOM 640 N N . ALA A 1 88 ? -5.023 5.849 -1.185 1.00 79.75 88 ALA A N 1
ATOM 641 C CA . ALA A 1 88 ? -4.765 6.846 -0.148 1.00 79.75 88 ALA A CA 1
ATOM 642 C C . ALA A 1 88 ? -5.900 7.880 -0.037 1.00 79.75 88 ALA A C 1
ATOM 644 O O . ALA A 1 88 ? -6.327 8.203 1.069 1.00 79.75 88 ALA A O 1
ATOM 645 N N . VAL A 1 89 ? -6.443 8.354 -1.163 1.00 85.75 89 VAL A N 1
ATOM 646 C CA . VAL A 1 89 ? -7.616 9.247 -1.168 1.00 85.75 89 VAL A CA 1
ATOM 647 C C . VAL A 1 89 ? -8.826 8.551 -0.551 1.00 85.75 89 VAL A C 1
ATOM 649 O O . VAL A 1 89 ? -9.479 9.121 0.320 1.00 85.75 89 VAL A O 1
ATOM 652 N N . VAL A 1 90 ? -9.095 7.301 -0.936 1.00 85.12 90 VAL A N 1
ATOM 653 C CA . VAL A 1 90 ? -10.184 6.503 -0.354 1.00 85.12 90 VAL A CA 1
ATOM 654 C C . VAL A 1 90 ? -9.993 6.332 1.153 1.00 85.12 90 VAL A C 1
ATOM 656 O O . VAL A 1 90 ? -10.957 6.480 1.898 1.00 85.12 90 VAL A O 1
ATOM 659 N N . MET A 1 91 ? -8.767 6.095 1.628 1.00 80.12 91 MET A N 1
ATOM 660 C CA . MET A 1 91 ? -8.466 6.034 3.063 1.00 80.12 91 MET A CA 1
ATOM 661 C C . MET A 1 91 ? -8.758 7.356 3.778 1.00 80.12 91 MET A C 1
ATOM 663 O O . MET A 1 91 ? -9.351 7.334 4.853 1.00 80.12 91 MET A O 1
ATOM 667 N N . ILE A 1 92 ? -8.374 8.497 3.198 1.00 81.12 92 ILE A N 1
ATOM 668 C CA . ILE A 1 92 ? -8.647 9.824 3.776 1.00 81.12 92 ILE A CA 1
ATOM 669 C C . ILE A 1 92 ? -10.155 10.060 3.870 1.00 81.12 92 ILE A C 1
ATOM 671 O O . ILE A 1 92 ? -10.645 10.491 4.911 1.00 81.12 92 ILE A O 1
ATOM 675 N N . VAL A 1 93 ? -10.905 9.729 2.816 1.00 83.56 93 VAL A N 1
ATOM 676 C CA . VAL A 1 93 ? -12.371 9.831 2.816 1.00 83.56 93 VAL A CA 1
ATOM 677 C C . VAL A 1 93 ? -12.971 8.913 3.880 1.00 83.56 93 VAL A C 1
ATOM 679 O O . VAL A 1 93 ? -13.801 9.359 4.665 1.00 83.56 93 VAL A O 1
ATOM 682 N N . LEU A 1 94 ? -12.510 7.664 3.972 1.00 77.56 94 LEU A N 1
ATOM 683 C CA . LEU A 1 94 ? -12.963 6.705 4.981 1.00 77.56 94 LEU A CA 1
ATOM 684 C C . LEU A 1 94 ? -12.717 7.226 6.410 1.00 77.56 94 LEU A C 1
ATOM 686 O O . LEU A 1 94 ? -13.604 7.148 7.259 1.00 77.56 94 LEU A O 1
ATOM 690 N N . MET A 1 95 ? -11.540 7.807 6.660 1.00 75.75 95 MET A N 1
ATOM 691 C CA . MET A 1 95 ? -11.177 8.416 7.945 1.00 75.75 95 MET A CA 1
ATOM 692 C C . MET A 1 95 ? -11.941 9.709 8.246 1.00 75.75 95 MET A C 1
ATOM 694 O O . MET A 1 95 ? -12.160 10.018 9.416 1.00 75.75 95 MET A O 1
ATOM 698 N N . SER A 1 96 ? -12.327 10.472 7.222 1.00 76.19 96 SER A N 1
ATOM 699 C CA . SER A 1 96 ? -13.037 11.745 7.374 1.00 76.19 96 SER A CA 1
ATOM 700 C C . SER A 1 96 ? -14.540 11.561 7.551 1.00 76.19 96 SER A C 1
ATOM 702 O O . SER A 1 96 ? -15.154 12.299 8.313 1.00 76.19 96 SER A O 1
ATOM 704 N N . VAL A 1 97 ? -15.139 10.606 6.840 1.00 76.50 97 VAL A N 1
ATOM 705 C CA . VAL A 1 97 ? -16.584 10.357 6.890 1.00 76.50 97 VAL A CA 1
ATOM 706 C C . VAL A 1 97 ? -16.947 9.529 8.124 1.00 76.50 97 VAL A C 1
ATOM 708 O O . VAL A 1 97 ? -18.075 9.649 8.585 1.00 76.50 97 VAL A O 1
ATOM 711 N N . LYS A 1 98 ? -16.006 8.725 8.665 1.00 67.19 98 LYS A N 1
ATOM 712 C CA . LYS A 1 98 ? -16.220 7.763 9.772 1.00 67.19 98 LYS A CA 1
ATOM 713 C C . LYS A 1 98 ? -17.646 7.199 9.759 1.00 67.19 98 LYS A C 1
ATO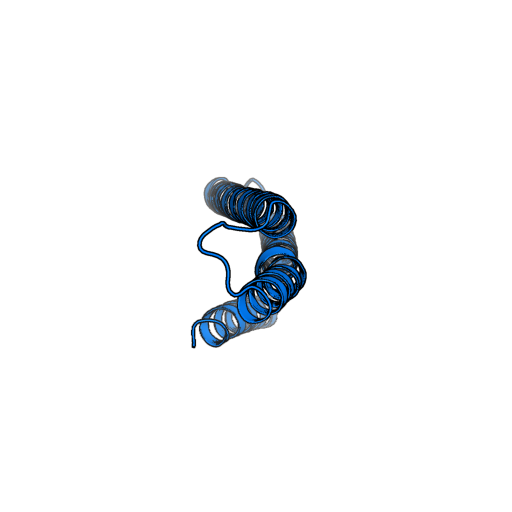M 715 O O . LYS A 1 98 ? -18.389 7.418 10.713 1.00 67.19 98 LYS A O 1
ATOM 720 N N . PRO A 1 99 ? -18.075 6.543 8.666 1.00 59.12 99 PRO A N 1
ATOM 721 C CA . PRO A 1 99 ? -19.493 6.255 8.481 1.00 59.12 99 PRO A CA 1
ATOM 722 C C . PRO A 1 99 ? -20.060 5.224 9.476 1.00 59.12 99 PRO A C 1
ATOM 724 O O . PRO A 1 99 ? -21.238 4.899 9.366 1.00 59.12 99 PRO A O 1
ATOM 727 N N . PHE A 1 100 ? -19.257 4.709 10.419 1.00 54.22 100 PHE A N 1
ATOM 728 C CA . PHE A 1 100 ? -19.606 3.638 11.353 1.00 54.22 100 PHE A CA 1
ATOM 729 C C . PHE A 1 100 ? -18.875 3.791 12.689 1.00 54.22 100 PHE A C 1
ATOM 731 O O . PHE A 1 100 ? -17.639 3.991 12.655 1.00 54.22 100 PHE A O 1
#

Secondary structure (DSSP, 8-state):
-THHHHHHHHHHHHHHHHH-GGGGG-HHHHHHHHHHHHHHIIIIIIHHHHHHHHHHHHHT--SSSPPHHHHHHHHHHHHHHHHHHHHHHHHHHHHHH---

InterPro domains:
  IPR018729 Protein of unknown function DUF2269, transmembrane [PF10027] (3-99)

Radius of gyration: 18.02 Å; chains: 1; bounding box: 44×18×51 Å

Organism: NCBI:txid118246

Foldseek 3Di:
DVPVVLVVVLVVLVVVCVVPVVLVVQPLSVVLSVLSVVLCCLLCVVLVVLVVVLVVVVVPDPDPDRPPSSVVSVVVSVVSVVVSVVSVVVNVVSVVPSVD

pLDDT: mean 75.11, std 7.88, range [43.88, 87.5]